Protein AF-A0A6H9XBW1-F1 (afdb_monomer)

Radius of gyration: 15.4 Å; Cα contacts (8 Å, |Δi|>4): 10; chains: 1; bounding box: 34×16×46 Å

Structure (mmCIF, N/CA/C/O backbone):
data_AF-A0A6H9XBW1-F1
#
_entry.id   AF-A0A6H9XBW1-F1
#
loop_
_atom_site.group_PDB
_atom_site.id
_atom_site.type_symbol
_atom_site.label_atom_id
_atom_site.label_alt_id
_atom_site.label_comp_id
_atom_site.label_asym_id
_atom_site.label_entity_id
_atom_site.label_seq_id
_atom_site.pdbx_PDB_ins_code
_atom_site.Cartn_x
_atom_site.Cartn_y
_atom_site.Cartn_z
_atom_site.occupancy
_atom_site.B_iso_or_equiv
_atom_site.auth_seq_id
_atom_site.auth_comp_id
_atom_site.auth_asym_id
_atom_site.auth_atom_id
_atom_site.pdbx_PDB_model_num
ATOM 1 N N . MET A 1 1 ? 16.658 2.502 -17.584 1.00 59.03 1 MET A N 1
ATOM 2 C CA . MET A 1 1 ? 16.422 1.432 -16.591 1.00 59.03 1 MET A CA 1
ATOM 3 C C . MET A 1 1 ? 16.756 1.888 -15.176 1.00 59.03 1 MET A C 1
ATOM 5 O O . MET A 1 1 ? 15.821 2.167 -14.449 1.00 59.03 1 MET A O 1
ATOM 9 N N . LEU A 1 2 ? 18.032 2.101 -14.818 1.00 65.44 2 LEU A N 1
ATOM 10 C CA . LEU A 1 2 ? 18.460 2.375 -13.430 1.00 65.44 2 LEU A CA 1
ATOM 11 C C . LEU A 1 2 ? 17.702 3.494 -12.694 1.00 65.44 2 LEU A C 1
ATOM 13 O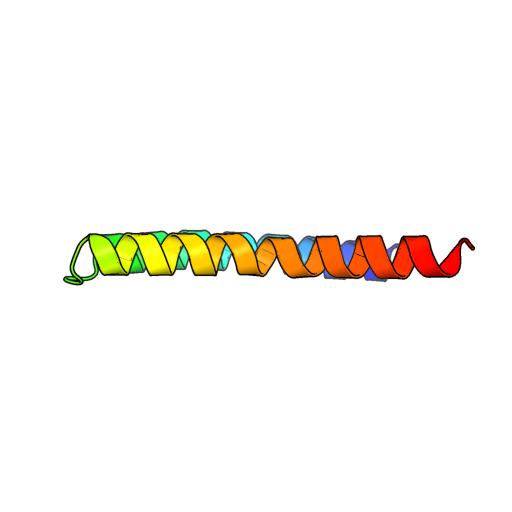 O . LEU A 1 2 ? 17.325 3.315 -11.544 1.00 65.44 2 LEU A O 1
ATOM 17 N N . LEU A 1 3 ? 17.450 4.634 -13.346 1.00 75.56 3 LEU A N 1
ATOM 18 C CA . LEU A 1 3 ? 16.759 5.761 -12.705 1.00 75.56 3 LEU A CA 1
ATOM 19 C C . LEU A 1 3 ? 15.271 5.464 -12.446 1.00 75.56 3 LEU A C 1
ATOM 21 O O . LEU A 1 3 ? 14.718 5.912 -11.450 1.00 75.56 3 LEU A O 1
ATOM 25 N N . TYR A 1 4 ? 14.645 4.668 -13.316 1.00 74.00 4 TYR A N 1
ATOM 26 C CA . TYR A 1 4 ? 13.260 4.227 -13.153 1.00 74.00 4 TYR A CA 1
ATOM 27 C C . TYR A 1 4 ? 13.137 3.203 -12.022 1.00 74.00 4 TYR A C 1
ATOM 29 O O . TYR A 1 4 ? 12.279 3.361 -11.161 1.00 74.00 4 TYR A O 1
ATOM 37 N N . ASP A 1 5 ? 14.039 2.215 -11.971 1.00 75.38 5 ASP A N 1
ATOM 38 C CA . ASP A 1 5 ? 14.096 1.237 -10.876 1.00 75.38 5 ASP A CA 1
ATOM 39 C C . ASP A 1 5 ? 14.342 1.916 -9.523 1.00 75.38 5 ASP A C 1
ATOM 41 O O . ASP A 1 5 ? 13.702 1.577 -8.529 1.00 75.38 5 ASP A O 1
ATOM 45 N N . LEU A 1 6 ? 15.217 2.927 -9.487 1.00 78.56 6 LEU A N 1
ATOM 46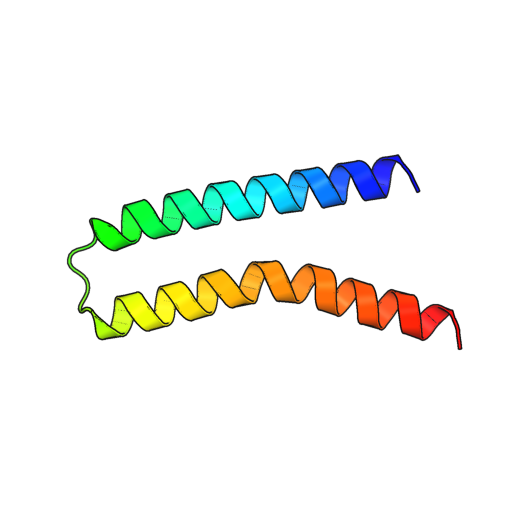 C CA . LEU A 1 6 ? 15.495 3.692 -8.274 1.00 78.56 6 LEU A CA 1
ATOM 47 C C . LEU A 1 6 ? 14.262 4.476 -7.801 1.00 78.56 6 LEU A C 1
ATOM 49 O O . LEU A 1 6 ? 13.901 4.401 -6.629 1.00 78.56 6 LEU A O 1
ATOM 53 N N . VAL A 1 7 ? 13.588 5.193 -8.708 1.00 81.50 7 VAL A N 1
ATOM 54 C CA . VAL A 1 7 ? 12.368 5.959 -8.396 1.00 81.50 7 VAL A CA 1
ATOM 55 C C . VAL A 1 7 ? 11.232 5.031 -7.969 1.00 81.50 7 VAL A C 1
ATOM 57 O O . VAL A 1 7 ? 10.534 5.325 -7.001 1.00 81.50 7 VAL A O 1
ATOM 60 N N . PHE A 1 8 ? 11.072 3.891 -8.641 1.00 79.62 8 PHE A N 1
ATOM 61 C CA . PHE A 1 8 ? 10.068 2.891 -8.296 1.00 79.62 8 PHE A CA 1
ATOM 62 C C . PHE A 1 8 ? 10.329 2.287 -6.915 1.00 79.62 8 PHE A C 1
ATOM 64 O O . PHE A 1 8 ? 9.428 2.241 -6.081 1.00 79.62 8 PHE A O 1
ATOM 71 N N . SER A 1 9 ? 11.572 1.887 -6.634 1.00 80.31 9 SER A N 1
ATOM 72 C CA . SER A 1 9 ? 11.945 1.309 -5.344 1.00 80.31 9 SER A CA 1
ATOM 73 C C . SER A 1 9 ? 11.820 2.323 -4.204 1.00 80.31 9 SER A C 1
ATOM 75 O O . SER A 1 9 ? 11.373 1.965 -3.117 1.00 80.31 9 SER A O 1
ATOM 77 N N . PHE A 1 10 ? 12.162 3.593 -4.444 1.00 84.88 10 PHE A N 1
ATOM 78 C CA . PHE A 1 10 ? 11.998 4.662 -3.458 1.00 84.88 10 PHE A CA 1
ATOM 79 C C . PHE A 1 10 ? 10.519 4.986 -3.208 1.00 84.88 10 PHE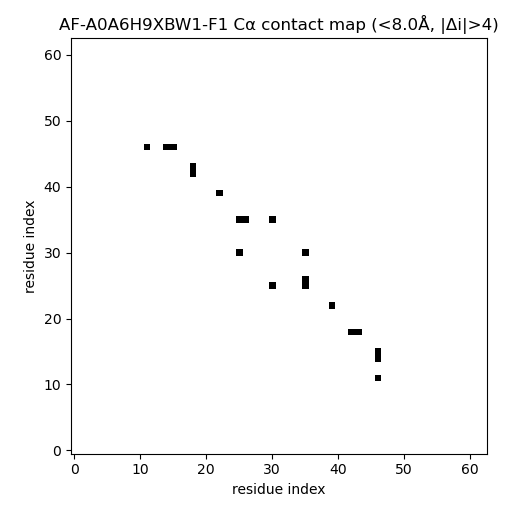 A C 1
ATOM 81 O O . PHE A 1 10 ? 10.102 5.137 -2.061 1.00 84.88 10 PHE A O 1
ATOM 88 N N . GLY A 1 11 ? 9.707 5.026 -4.268 1.00 84.56 11 GLY A N 1
ATOM 89 C CA . GLY A 1 11 ? 8.257 5.191 -4.167 1.00 84.56 11 GLY A CA 1
ATOM 90 C C . GLY A 1 11 ? 7.593 4.045 -3.403 1.00 84.56 11 GLY A C 1
ATOM 91 O O . GLY A 1 11 ? 6.751 4.289 -2.540 1.00 84.56 11 GLY A O 1
ATOM 92 N N . LEU A 1 12 ? 8.023 2.804 -3.650 1.00 83.12 12 LEU A N 1
ATOM 93 C CA . LEU A 1 12 ? 7.558 1.625 -2.921 1.00 83.12 12 LEU A CA 1
ATOM 94 C C . LEU A 1 12 ? 7.939 1.702 -1.436 1.00 83.12 12 LEU A C 1
ATOM 96 O O . LEU A 1 12 ? 7.099 1.464 -0.571 1.00 83.12 12 LEU A O 1
ATOM 100 N N . LEU A 1 13 ? 9.182 2.087 -1.132 1.00 85.31 13 LEU A N 1
ATOM 101 C CA . LEU A 1 13 ? 9.657 2.252 0.241 1.00 85.31 13 LEU A CA 1
ATOM 102 C C . LEU A 1 13 ? 8.848 3.320 0.994 1.00 85.31 13 LEU A C 1
ATOM 104 O O . LEU A 1 13 ? 8.409 3.084 2.119 1.00 85.31 13 LEU A O 1
ATOM 108 N N . LEU A 1 14 ? 8.606 4.472 0.361 1.00 85.75 14 LEU A N 1
ATOM 109 C CA . LEU A 1 14 ? 7.789 5.546 0.923 1.00 85.75 14 LEU A CA 1
ATOM 110 C C . LEU A 1 14 ? 6.346 5.082 1.168 1.00 85.75 14 LEU A C 1
ATOM 112 O O . LEU A 1 14 ? 5.791 5.352 2.232 1.00 85.75 14 LEU A O 1
ATOM 116 N N . ALA A 1 15 ? 5.755 4.347 0.222 1.00 83.38 15 ALA A N 1
ATOM 117 C CA . ALA A 1 15 ? 4.415 3.787 0.367 1.00 83.38 15 ALA A CA 1
ATOM 118 C C . ALA A 1 15 ? 4.322 2.810 1.551 1.00 83.38 15 ALA A C 1
ATOM 120 O O . ALA A 1 15 ? 3.363 2.876 2.318 1.00 83.38 15 ALA A O 1
ATOM 121 N N . ILE A 1 16 ? 5.334 1.958 1.753 1.00 84.19 16 ILE A N 1
ATOM 122 C CA . ILE A 1 16 ? 5.416 1.059 2.915 1.00 84.19 16 ILE A CA 1
ATOM 123 C C . ILE A 1 16 ? 5.511 1.864 4.216 1.00 84.19 16 ILE A C 1
ATOM 125 O O . ILE A 1 16 ? 4.806 1.561 5.179 1.00 84.19 16 ILE A O 1
ATOM 129 N N . LEU A 1 17 ? 6.342 2.910 4.252 1.00 87.50 17 LEU A N 1
ATOM 130 C CA . LEU A 1 17 ? 6.494 3.760 5.434 1.00 87.50 17 LEU A CA 1
ATOM 131 C C . LEU A 1 17 ? 5.168 4.437 5.815 1.00 87.50 17 LEU A C 1
ATOM 133 O O . LEU A 1 17 ? 4.762 4.418 6.978 1.00 87.50 17 LEU A O 1
ATOM 137 N N . LEU A 1 18 ? 4.471 4.992 4.819 1.00 84.69 18 LEU A N 1
ATOM 138 C CA . LEU A 1 18 ? 3.155 5.607 4.986 1.00 84.69 18 LEU A CA 1
ATOM 139 C C . LEU A 1 18 ? 2.101 4.582 5.412 1.00 84.69 18 LEU A C 1
ATOM 141 O O . LEU A 1 18 ? 1.278 4.891 6.267 1.00 84.69 18 LEU A O 1
ATOM 145 N N . P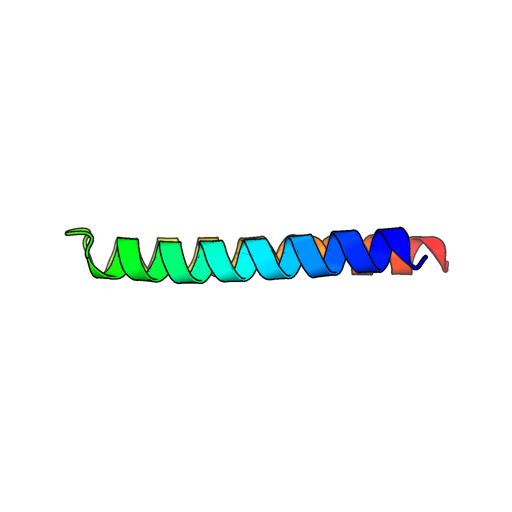HE A 1 19 ? 2.151 3.358 4.881 1.00 83.50 19 PHE A N 1
ATOM 146 C CA . PHE A 1 19 ? 1.264 2.267 5.282 1.00 83.50 19 PHE A CA 1
ATOM 147 C C . PHE A 1 19 ? 1.456 1.890 6.757 1.00 83.50 19 PHE A C 1
ATOM 149 O O . PHE A 1 19 ? 0.483 1.792 7.500 1.00 83.50 19 PHE A O 1
ATOM 156 N N . ILE A 1 20 ? 2.700 1.753 7.224 1.00 84.50 20 ILE A N 1
ATOM 157 C CA . ILE A 1 20 ? 2.995 1.471 8.638 1.00 84.50 20 ILE A CA 1
ATOM 158 C C . ILE A 1 20 ? 2.525 2.628 9.533 1.00 84.50 20 ILE A C 1
ATOM 160 O O . ILE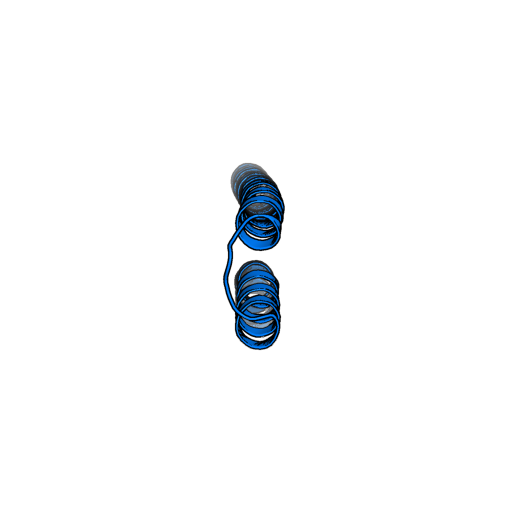 A 1 20 ? 1.886 2.396 10.562 1.00 84.50 20 ILE A O 1
ATOM 164 N N . GLY A 1 21 ? 2.787 3.877 9.130 1.00 85.25 21 GLY A N 1
ATOM 165 C CA . GLY A 1 21 ? 2.298 5.063 9.838 1.00 85.25 21 GLY A CA 1
ATOM 166 C C . GLY A 1 21 ? 0.769 5.113 9.905 1.00 85.25 21 GLY A C 1
ATOM 167 O O . GLY A 1 21 ? 0.201 5.395 10.961 1.00 85.25 21 GLY A O 1
ATOM 168 N N . PHE A 1 22 ? 0.099 4.754 8.809 1.00 82.81 22 PHE A N 1
ATOM 169 C CA . PHE A 1 22 ? -1.352 4.633 8.735 1.00 82.81 22 PHE A CA 1
ATOM 170 C C . PHE A 1 22 ? -1.874 3.570 9.704 1.00 82.81 22 PHE A C 1
ATOM 172 O O . PHE A 1 22 ? -2.766 3.876 10.486 1.00 82.81 22 PHE A O 1
ATOM 179 N N . LEU A 1 23 ? -1.276 2.372 9.752 1.00 80.88 23 LEU A N 1
ATOM 180 C CA . LEU A 1 23 ? -1.643 1.325 10.717 1.00 80.88 23 LEU A CA 1
ATOM 181 C C . LEU A 1 23 ? -1.509 1.795 12.174 1.00 80.88 23 LEU A C 1
ATOM 183 O O . LEU A 1 23 ? -2.357 1.468 13.006 1.00 80.88 23 LEU A O 1
ATOM 187 N N . PHE A 1 24 ? -0.473 2.577 12.490 1.00 80.81 24 PHE A N 1
ATOM 188 C CA . PHE A 1 24 ? -0.272 3.127 13.832 1.00 80.81 24 PHE A CA 1
ATOM 189 C C . PHE A 1 24 ? -1.297 4.216 14.187 1.00 80.81 24 PHE A C 1
ATOM 191 O O . PHE A 1 24 ? -1.794 4.271 15.312 1.00 80.81 24 PHE A O 1
ATOM 198 N N . ALA A 1 25 ? -1.662 5.068 13.228 1.00 81.69 25 ALA A N 1
ATOM 199 C CA . ALA A 1 25 ? -2.743 6.033 13.411 1.00 81.69 25 ALA A CA 1
ATOM 200 C C . ALA A 1 25 ? -4.096 5.323 13.600 1.00 81.69 25 ALA A C 1
ATOM 202 O O . ALA A 1 25 ? -4.880 5.683 14.477 1.00 81.69 25 ALA A O 1
ATOM 203 N N . LEU A 1 26 ? -4.337 4.256 12.836 1.00 79.94 26 LEU A N 1
ATOM 204 C CA . LEU A 1 26 ? -5.565 3.469 12.890 1.00 79.94 26 LEU A CA 1
ATOM 205 C C . LEU A 1 26 ? -5.695 2.645 14.169 1.00 79.94 26 LEU A C 1
ATOM 207 O O . LEU A 1 26 ? -6.792 2.506 14.713 1.00 79.94 26 LEU A O 1
ATOM 211 N N . SER A 1 27 ? -4.589 2.120 14.695 1.00 74.75 27 SER A N 1
ATOM 212 C CA . SER A 1 27 ? -4.593 1.423 15.981 1.00 74.75 27 SER A CA 1
ATOM 213 C C . SER A 1 27 ? -5.000 2.366 17.117 1.00 74.75 27 SER A C 1
ATOM 215 O O . SER A 1 27 ? -5.808 1.972 17.958 1.00 74.75 27 SER A O 1
ATOM 217 N N . ARG A 1 28 ? -4.555 3.630 17.071 1.00 79.62 28 ARG A N 1
ATOM 218 C CA . ARG A 1 28 ? -4.942 4.698 18.008 1.00 79.62 28 ARG A CA 1
ATOM 219 C C . ARG A 1 28 ? -6.316 5.324 17.744 1.00 79.62 28 ARG A C 1
ATOM 221 O O . ARG A 1 28 ? -6.860 5.951 18.648 1.00 79.62 28 ARG A O 1
ATOM 228 N N . SER A 1 29 ? -6.883 5.160 16.549 1.00 75.31 29 SER A N 1
ATOM 229 C CA . SER A 1 29 ? -8.220 5.665 16.204 1.00 75.31 29 SER A CA 1
ATOM 230 C C . SER A 1 29 ? -9.309 4.982 17.045 1.00 75.31 29 SER A C 1
ATOM 232 O O . SER A 1 29 ? -9.253 3.775 17.281 1.00 75.31 29 SER A O 1
ATOM 234 N N . ALA A 1 30 ? -10.329 5.729 17.470 1.00 75.12 30 ALA A N 1
ATOM 235 C CA . ALA A 1 30 ? -11.493 5.199 18.192 1.00 75.12 30 ALA A CA 1
ATOM 236 C C . ALA A 1 30 ? -12.537 4.538 17.263 1.00 75.12 30 ALA A C 1
ATOM 238 O O . ALA A 1 30 ? -13.654 4.245 17.685 1.00 75.12 30 ALA A O 1
ATOM 239 N N . GLU A 1 31 ? -12.198 4.315 15.989 1.00 75.25 31 GLU A N 1
ATOM 240 C CA . GLU A 1 31 ? -13.075 3.648 15.028 1.00 75.25 31 GLU A CA 1
ATOM 241 C C . GLU A 1 31 ? -13.447 2.221 15.440 1.00 75.25 31 GLU A C 1
ATOM 243 O O . GLU A 1 31 ? -12.673 1.483 16.058 1.00 75.25 31 GLU A O 1
ATOM 248 N N . THR A 1 32 ? -14.645 1.808 15.025 1.00 79.50 32 THR A N 1
ATOM 249 C CA . THR A 1 32 ? -15.127 0.444 15.243 1.00 79.50 32 THR A CA 1
ATOM 250 C C . THR A 1 32 ? -14.210 -0.581 14.556 1.00 79.50 32 THR A C 1
ATOM 252 O O . THR A 1 32 ? -13.719 -0.337 13.449 1.00 79.50 32 THR A O 1
ATOM 255 N N . PRO A 1 33 ?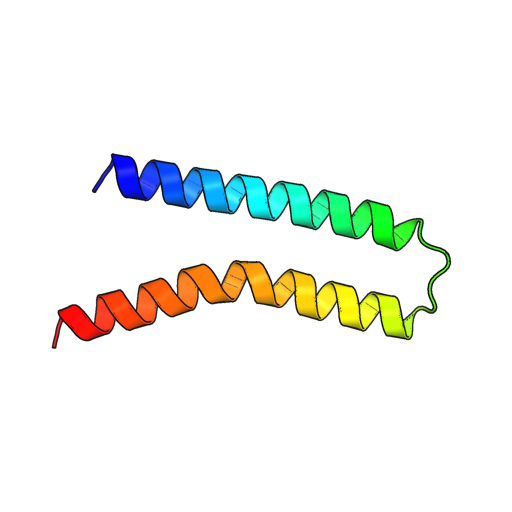 -13.994 -1.764 15.160 1.00 76.81 33 PRO A N 1
ATOM 256 C CA . PRO A 1 33 ? -13.038 -2.755 14.660 1.00 76.81 33 PRO A CA 1
ATOM 257 C C . PRO A 1 33 ? -13.330 -3.222 13.225 1.00 76.81 33 PRO A C 1
ATOM 259 O O . PRO A 1 33 ? -12.394 -3.479 12.474 1.00 76.81 33 PRO A O 1
ATOM 262 N N . LYS A 1 34 ? -14.604 -3.250 12.803 1.00 78.56 34 LYS A N 1
ATOM 263 C CA . LYS A 1 34 ? -14.990 -3.550 11.412 1.00 78.56 34 LYS A CA 1
ATOM 264 C C . LYS A 1 34 ? -14.429 -2.530 10.422 1.00 78.56 34 LYS A C 1
ATOM 266 O O . LYS A 1 34 ? -13.867 -2.924 9.404 1.00 78.56 34 LYS A O 1
ATOM 271 N N . MET A 1 35 ? -14.551 -1.239 10.727 1.00 76.62 35 MET A N 1
ATOM 272 C CA . MET A 1 35 ? -14.046 -0.178 9.854 1.00 76.62 35 MET A CA 1
ATOM 273 C C . MET A 1 35 ? -12.523 -0.185 9.797 1.00 76.62 35 MET A C 1
ATOM 275 O O . MET A 1 35 ? -11.956 -0.040 8.71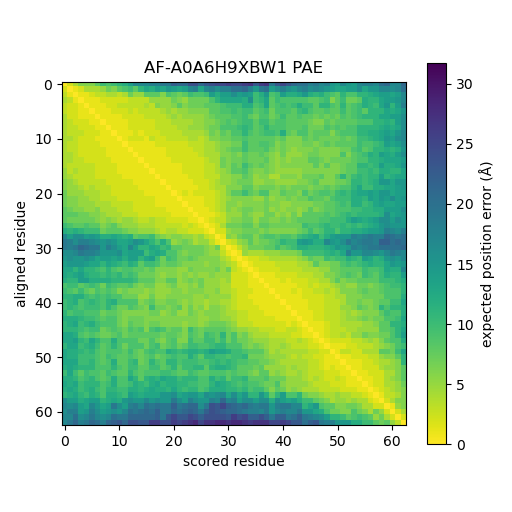7 1.00 76.62 35 MET A O 1
ATOM 279 N N . LYS A 1 36 ? -11.860 -0.496 10.919 1.00 78.06 36 LYS A N 1
ATOM 280 C CA . LYS A 1 36 ? -10.407 -0.693 10.932 1.00 78.06 36 LYS A CA 1
ATOM 281 C C . LYS A 1 36 ? -9.960 -1.790 9.972 1.00 78.06 36 LYS A C 1
ATOM 283 O O . LYS A 1 36 ? -9.029 -1.577 9.204 1.00 78.06 36 LYS A O 1
ATOM 288 N N . THR A 1 37 ? -10.638 -2.938 9.964 1.00 77.50 37 THR A N 1
ATOM 289 C CA . THR A 1 37 ? -10.318 -4.031 9.035 1.00 77.50 37 THR A CA 1
ATOM 290 C C . THR A 1 37 ? -10.493 -3.612 7.575 1.00 77.50 37 THR A C 1
ATOM 292 O O . THR A 1 37 ? -9.627 -3.914 6.759 1.00 77.50 37 THR A O 1
ATOM 295 N N . VAL A 1 38 ? -11.562 -2.879 7.244 1.00 82.88 38 VAL A N 1
ATOM 296 C CA . VAL A 1 38 ? -11.789 -2.375 5.877 1.00 82.88 38 VAL A CA 1
ATOM 297 C C . VAL A 1 38 ? -10.658 -1.442 5.444 1.00 82.88 38 VAL A C 1
ATOM 299 O O . VAL A 1 38 ? -10.097 -1.624 4.364 1.00 82.88 38 VAL A O 1
ATOM 302 N N . TRP A 1 39 ? -10.264 -0.498 6.300 1.00 78.38 39 TRP A N 1
ATOM 303 C CA . TRP A 1 39 ? -9.152 0.407 6.016 1.00 78.38 39 TRP A CA 1
ATOM 304 C C . TRP A 1 39 ? -7.822 -0.319 5.824 1.00 78.38 39 TRP A C 1
ATOM 306 O O . TRP A 1 39 ? -7.073 0.024 4.914 1.00 78.38 39 TRP A O 1
ATOM 316 N N . VAL A 1 40 ? -7.540 -1.340 6.638 1.00 81.50 40 VAL A N 1
ATOM 317 C CA . VAL A 1 40 ? -6.337 -2.171 6.487 1.00 81.50 40 VAL A CA 1
ATOM 318 C C . VAL A 1 40 ? -6.342 -2.897 5.144 1.00 81.50 40 VAL A C 1
ATOM 320 O O . VAL A 1 40 ? -5.328 -2.878 4.455 1.00 81.50 40 VAL A O 1
ATOM 323 N N . ILE A 1 41 ? -7.472 -3.490 4.740 1.00 82.88 41 ILE A N 1
ATOM 324 C CA . ILE A 1 41 ? -7.594 -4.181 3.446 1.00 82.88 41 ILE A CA 1
ATOM 325 C C . ILE A 1 41 ? -7.345 -3.204 2.293 1.00 82.88 41 ILE A C 1
ATOM 327 O O . ILE A 1 41 ? -6.525 -3.489 1.425 1.00 82.88 41 ILE A O 1
ATOM 331 N N . ILE A 1 42 ? -7.994 -2.035 2.304 1.00 81.69 42 ILE A N 1
ATOM 332 C CA . ILE A 1 42 ? -7.814 -1.013 1.261 1.00 81.69 42 ILE A CA 1
ATOM 333 C C . ILE A 1 42 ? -6.350 -0.577 1.195 1.00 81.69 42 ILE A C 1
ATOM 335 O O . ILE A 1 42 ? -5.741 -0.595 0.125 1.00 81.69 42 ILE A O 1
ATOM 339 N N . ALA A 1 43 ? -5.769 -0.229 2.340 1.00 77.56 43 ALA A N 1
ATOM 340 C CA . ALA A 1 43 ? -4.401 0.253 2.416 1.00 77.56 43 ALA A CA 1
ATOM 341 C C . ALA A 1 43 ? -3.376 -0.831 2.022 1.00 77.56 43 ALA A C 1
ATOM 343 O O . ALA A 1 43 ? -2.298 -0.490 1.547 1.00 77.56 43 ALA A O 1
ATOM 344 N N . LEU A 1 44 ? -3.715 -2.118 2.162 1.00 79.06 44 LEU A N 1
ATOM 345 C CA . LEU A 1 44 ? -2.890 -3.245 1.724 1.00 79.06 44 LEU A CA 1
ATOM 346 C C . LEU A 1 44 ? -3.035 -3.510 0.219 1.00 79.06 44 LEU A C 1
ATOM 348 O O . LEU A 1 44 ? -2.057 -3.862 -0.429 1.00 79.06 44 LEU A O 1
ATOM 352 N N . CYS A 1 45 ? -4.214 -3.286 -0.365 1.00 79.25 45 CYS A N 1
ATOM 353 C CA . CYS A 1 45 ? -4.432 -3.429 -1.805 1.00 79.25 45 CYS A CA 1
ATOM 354 C C . CYS A 1 45 ? -3.741 -2.327 -2.627 1.00 79.25 45 CYS A C 1
ATOM 356 O O . CYS A 1 45 ? -3.147 -2.627 -3.661 1.00 79.25 45 CYS A O 1
ATOM 358 N N . VAL A 1 46 ? -3.772 -1.067 -2.177 1.00 78.12 46 VAL A N 1
ATOM 359 C CA . VAL A 1 46 ? -3.195 0.094 -2.893 1.00 78.12 46 VAL A CA 1
ATOM 360 C C . VAL A 1 46 ? -1.731 -0.101 -3.342 1.00 78.12 46 VAL A C 1
ATOM 362 O O . VAL A 1 46 ? -1.457 0.096 -4.528 1.00 78.12 46 VAL A O 1
ATOM 365 N N . PRO A 1 47 ? -0.781 -0.520 -2.481 1.00 74.00 47 PRO A N 1
ATOM 366 C CA . PRO A 1 47 ? 0.617 -0.699 -2.879 1.00 74.00 47 PRO A CA 1
ATOM 367 C C . PRO A 1 47 ? 0.840 -1.898 -3.809 1.00 74.00 47 PRO A C 1
ATOM 369 O O . PRO A 1 47 ? 1.885 -1.973 -4.444 1.00 74.00 47 PRO A O 1
ATOM 372 N N . ILE A 1 48 ? -0.120 -2.822 -3.915 1.00 76.06 48 ILE A N 1
ATOM 373 C CA . ILE A 1 48 ? -0.026 -4.011 -4.775 1.00 76.06 48 ILE A CA 1
ATOM 374 C C . ILE A 1 48 ? -0.509 -3.689 -6.200 1.00 76.06 48 ILE A C 1
ATOM 376 O O . ILE A 1 48 ? 0.022 -4.228 -7.173 1.00 76.06 48 ILE A O 1
ATOM 380 N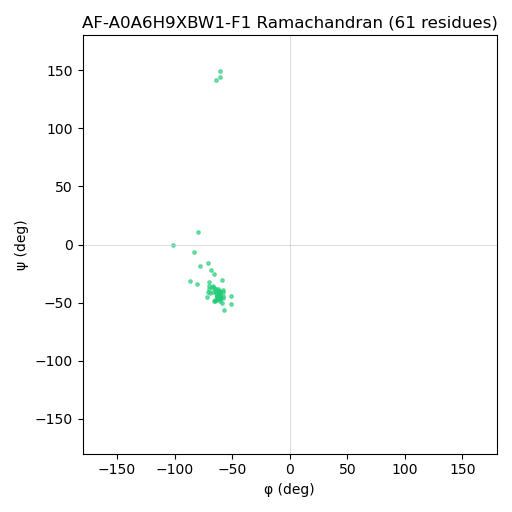 N . VAL A 1 49 ? -1.461 -2.761 -6.354 1.00 78.25 49 VAL A N 1
ATOM 381 C CA . VAL A 1 49 ? -1.997 -2.365 -7.670 1.00 78.25 49 VAL A CA 1
ATOM 382 C C . VAL A 1 49 ? -0.905 -1.788 -8.574 1.00 78.25 49 VAL A C 1
ATOM 384 O O . VAL A 1 49 ? -0.833 -2.164 -9.739 1.00 78.25 49 VAL A O 1
ATOM 387 N N . GLY A 1 50 ? -0.010 -0.942 -8.052 1.00 74.44 50 GLY A N 1
ATOM 388 C CA . GLY A 1 50 ? 1.091 -0.355 -8.832 1.00 74.44 50 GLY A CA 1
ATOM 389 C C . GLY A 1 50 ? 2.007 -1.400 -9.499 1.00 74.44 50 GLY A C 1
ATOM 390 O O . GLY A 1 50 ? 2.135 -1.396 -10.727 1.00 74.44 50 GLY A O 1
ATOM 391 N N . PRO A 1 51 ? 2.603 -2.334 -8.733 1.00 74.25 51 PRO A N 1
ATOM 392 C CA . PRO A 1 51 ? 3.382 -3.451 -9.262 1.00 74.25 51 PRO A CA 1
ATOM 393 C C . PRO A 1 51 ? 2.600 -4.352 -10.226 1.00 74.25 51 PRO A C 1
ATOM 395 O O . PRO A 1 51 ? 3.149 -4.750 -11.251 1.00 74.25 51 PRO A O 1
ATOM 398 N N . ILE A 1 52 ? 1.327 -4.657 -9.936 1.00 80.00 52 ILE A N 1
ATOM 399 C CA . ILE A 1 52 ? 0.482 -5.489 -10.811 1.00 80.00 52 ILE A CA 1
ATOM 400 C C . ILE A 1 52 ? 0.236 -4.790 -12.153 1.00 80.00 52 ILE A C 1
ATOM 402 O O . ILE A 1 52 ? 0.442 -5.398 -13.202 1.00 80.00 52 ILE A O 1
ATOM 406 N N . CYS A 1 53 ? -0.160 -3.515 -12.142 1.00 79.31 53 CYS A N 1
ATOM 407 C CA . CYS A 1 53 ? -0.356 -2.717 -13.352 1.00 79.31 53 CYS A CA 1
ATOM 408 C C . CYS A 1 53 ? 0.928 -2.652 -14.184 1.00 79.31 53 CYS A C 1
ATOM 410 O O . CYS A 1 53 ? 0.886 -2.869 -15.394 1.00 79.31 53 CYS A O 1
ATOM 412 N N . HIS A 1 54 ? 2.075 -2.423 -13.538 1.00 74.06 54 HIS A N 1
ATOM 413 C CA . HIS A 1 54 ? 3.367 -2.446 -14.216 1.00 74.06 54 HIS A CA 1
ATOM 414 C C . HIS A 1 54 ? 3.656 -3.821 -14.836 1.00 74.06 54 HIS A C 1
ATOM 416 O O . HIS A 1 54 ? 4.041 -3.899 -15.999 1.00 74.06 54 HIS A O 1
ATOM 422 N N . PHE A 1 55 ? 3.418 -4.915 -14.107 1.00 76.94 55 PHE A N 1
ATOM 423 C CA . PHE A 1 55 ? 3.639 -6.274 -14.607 1.00 76.94 55 PHE A CA 1
ATOM 424 C C . PHE A 1 55 ? 2.765 -6.605 -15.827 1.00 76.94 55 PHE A C 1
ATOM 426 O O . PHE A 1 55 ? 3.254 -7.214 -16.780 1.00 76.94 55 PHE A O 1
ATOM 433 N N . ILE A 1 56 ? 1.499 -6.173 -15.830 1.00 79.88 56 ILE A N 1
ATOM 434 C CA . ILE A 1 56 ? 0.571 -6.348 -16.958 1.00 79.88 56 ILE A CA 1
ATOM 435 C C . ILE A 1 56 ? 1.044 -5.551 -18.180 1.00 79.88 56 ILE A C 1
ATOM 437 O O . ILE A 1 56 ? 1.134 -6.109 -19.273 1.00 79.88 56 ILE A O 1
ATOM 441 N N . VAL A 1 57 ? 1.398 -4.273 -18.004 1.00 77.12 57 VAL A N 1
ATOM 442 C CA . VAL A 1 57 ? 1.883 -3.411 -19.098 1.00 77.12 57 VAL A CA 1
ATOM 443 C C . VAL A 1 57 ? 3.198 -3.942 -19.676 1.00 77.12 57 VAL A C 1
ATOM 445 O O . VAL A 1 57 ? 3.347 -4.036 -20.892 1.00 77.12 57 VAL A O 1
ATOM 448 N N . TYR A 1 58 ? 4.131 -4.362 -18.820 1.00 70.00 58 TYR A N 1
ATOM 449 C CA . TYR A 1 58 ? 5.421 -4.904 -19.246 1.00 70.00 58 TYR A CA 1
ATOM 450 C C . TYR A 1 58 ? 5.279 -6.242 -19.990 1.00 70.00 58 TYR A C 1
ATOM 452 O O . TYR A 1 58 ? 6.002 -6.508 -20.948 1.00 70.00 58 TYR A O 1
ATOM 460 N N . ARG A 1 59 ? 4.323 -7.091 -19.584 1.00 63.41 59 ARG A N 1
ATOM 461 C CA . ARG A 1 59 ? 3.957 -8.317 -20.314 1.00 63.41 59 ARG A CA 1
ATOM 462 C C . ARG A 1 59 ? 3.321 -8.011 -21.671 1.00 63.41 59 ARG A C 1
ATOM 464 O O . ARG A 1 59 ? 3.652 -8.696 -22.633 1.00 63.41 59 ARG A O 1
ATOM 471 N N . GLY A 1 60 ? 2.457 -6.999 -21.750 1.00 61.12 60 GLY A N 1
ATOM 472 C CA . GLY A 1 60 ? 1.770 -6.600 -22.984 1.00 61.12 60 GLY A CA 1
ATOM 473 C C . GLY A 1 60 ? 2.684 -5.997 -24.055 1.00 61.12 60 GLY A C 1
ATOM 474 O O . GLY A 1 60 ? 2.351 -6.048 -25.228 1.00 61.12 60 GLY A O 1
ATOM 475 N N . GLN A 1 61 ? 3.854 -5.469 -23.684 1.00 58.47 61 GLN A N 1
ATOM 476 C CA . GLN A 1 61 ? 4.855 -4.998 -24.653 1.00 58.47 61 GLN A CA 1
ATOM 477 C C . GLN A 1 61 ? 5.756 -6.109 -25.220 1.00 58.47 61 GLN A C 1
ATOM 479 O O . GLN A 1 61 ? 6.575 -5.846 -26.097 1.00 58.47 61 GLN A O 1
ATOM 484 N N . ARG A 1 62 ? 5.650 -7.340 -24.703 1.00 54.31 62 ARG A N 1
ATOM 485 C CA . ARG A 1 62 ? 6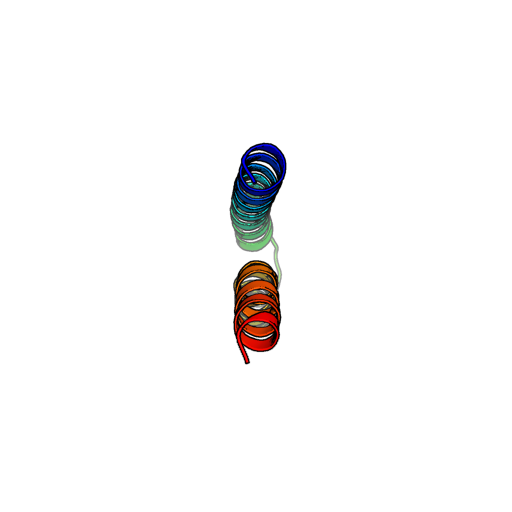.453 -8.498 -25.133 1.00 54.31 62 ARG A CA 1
ATOM 486 C C . ARG A 1 62 ? 5.710 -9.459 -26.074 1.00 54.31 62 ARG A C 1
ATOM 488 O O . ARG A 1 62 ? 6.305 -10.466 -26.454 1.00 54.31 62 ARG A O 1
ATOM 495 N N . SER A 1 63 ? 4.450 -9.174 -26.404 1.00 49.34 63 SER A N 1
ATOM 496 C CA . SER A 1 63 ? 3.614 -9.880 -27.391 1.00 49.34 63 SER A CA 1
ATOM 497 C C . SER A 1 63 ? 3.482 -9.062 -28.664 1.00 49.34 63 SER A C 1
ATOM 499 O O . SER A 1 63 ? 3.582 -9.664 -29.750 1.00 49.34 63 SER A O 1
#

Nearest PDB structures (foldseek):
  4jlr-assembly2_C  TM=7.218E-01  e=5.048E+00  unclassified
  5xnl-assembly1_z  TM=5.782E-01  e=5.815E+00  Pisum sativum

pLDDT: mean 77.17, std 7.62, range [49.34, 87.5]

Sequence (63 aa):
MLLYDLVFSFGLLLAILLFIGFLFALSRSAETPKMKTVWVIIALCVPIVGPICHFIVYRGQRS

Mean predicted aligned error: 7.93 Å

Solvent-accessible surface area (backbone atoms only — not comparable to full-atom values): 3659 Å² total; per-residue (Å²): 108,71,71,56,55,49,51,50,52,50,52,50,51,52,51,52,53,51,47,54,53,47,51,56,53,55,69,71,43,91,67,56,71,69,57,52,52,52,51,51,52,53,61,58,48,58,74,50,49,58,60,49,54,50,51,53,55,59,53,62,75,74,113

Foldseek 3Di:
DVVVVVVLVVVLVVLVVVLVVVLVVLVVDPDDVVVSVVVNVVSVVVSVVVVVVVVVVVVVVVD

InterPro domains:
  IPR027379 Cardiolipin synthase N-terminal [PF13396] (15-53)

Secondary structure (DSSP, 8-state):
-HHHHHHHHHHHHHHHHHHHHHHHHHHHS---HHHHHHHHHHHHHHHHHHHHHHHHHHHHTT-

Organism: NCBI:txid43768